Protein AF-A0A0C2WCS8-F1 (afdb_monomer)

Solvent-accessible surface area (backbone atoms only — not comparable to full-atom values): 10755 Å² total; per-residue (Å²): 138,84,90,88,88,79,90,81,82,88,84,89,82,89,80,90,85,83,88,79,85,81,78,88,73,86,83,74,97,75,76,96,68,77,77,82,75,81,84,76,75,81,77,78,74,77,83,80,81,76,76,79,64,38,68,24,76,60,76,44,91,52,102,72,55,47,48,50,68,60,64,92,46,66,55,88,73,45,45,63,58,90,88,59,90,60,57,51,70,35,50,40,29,43,65,65,35,55,56,48,78,48,80,47,97,88,47,99,60,68,48,76,34,52,36,81,48,90,90,44,74,32,22,20,40,44,29,52,45,40,45,52,26,50,53,51,51,49,54,54,52,52,58,55,59,57,61,68,65,73,81,73,82,77,81,92,71,87,133

pLDDT: mean 76.21, std 19.21, range [37.88, 96.75]

Secondary structure (DSSP, 8-state):
---------------------------------PPPPP--PPPPPPP------EEPTTTS--SS-SSB--TTS-GGG-B--TT-SSGGGSBSEES--S-EEE--TTSSS-EEE--SSTT-SS-BHHHHHHHHHHHHHHHHHHHHHHHTTGGG-------

Structure (mmCIF, N/CA/C/O backbone):
data_AF-A0A0C2WCS8-F1
#
_entry.id   AF-A0A0C2WCS8-F1
#
loop_
_atom_site.group_PDB
_atom_site.id
_atom_site.type_symbol
_atom_site.label_atom_id
_atom_site.label_alt_id
_atom_site.label_comp_id
_atom_site.label_asym_id
_atom_site.label_entity_id
_atom_site.label_seq_id
_atom_site.pdbx_PDB_ins_code
_atom_site.Cartn_x
_atom_site.Cartn_y
_atom_site.Cartn_z
_atom_site.occupancy
_atom_site.B_iso_or_equiv
_atom_site.auth_seq_id
_atom_site.auth_comp_id
_atom_site.auth_asym_id
_atom_site.auth_atom_id
_atom_site.pdbx_PDB_model_num
ATOM 1 N N . MET A 1 1 ? 1.022 19.485 71.474 1.00 37.88 1 MET A N 1
ATOM 2 C CA . MET A 1 1 ? -0.187 20.328 71.347 1.00 37.88 1 MET A CA 1
ATOM 3 C C . MET A 1 1 ? -1.140 19.651 70.367 1.00 37.88 1 MET A C 1
ATOM 5 O O . MET A 1 1 ? -0.644 18.993 69.460 1.00 37.88 1 MET A O 1
ATOM 9 N N . PRO A 1 2 ? -2.451 19.687 70.636 1.00 43.31 2 PRO A N 1
ATOM 10 C CA . PRO A 1 2 ? -3.398 18.614 70.342 1.00 43.31 2 PRO A CA 1
ATOM 11 C C . PRO A 1 2 ? -4.180 18.794 69.033 1.00 43.31 2 PRO A C 1
ATOM 13 O O . PRO A 1 2 ? -4.228 19.875 68.454 1.00 43.31 2 PRO A O 1
ATOM 16 N N . PHE A 1 3 ? -4.810 17.693 68.618 1.00 43.38 3 PHE A N 1
ATOM 17 C CA . PHE A 1 3 ? -5.816 17.580 67.563 1.00 43.38 3 PHE A CA 1
ATOM 18 C C . PHE A 1 3 ? -7.070 18.430 67.837 1.00 43.38 3 PHE A C 1
ATOM 20 O O . PHE A 1 3 ? -7.531 18.517 68.975 1.00 43.38 3 PHE A O 1
ATOM 27 N N . SER A 1 4 ? -7.695 18.942 66.773 1.00 51.41 4 SER A N 1
ATOM 28 C CA . SER A 1 4 ? -9.147 19.171 66.702 1.00 51.41 4 SER A CA 1
ATOM 29 C C . SER A 1 4 ? -9.631 19.171 65.243 1.00 51.41 4 SER A C 1
ATOM 31 O O . SER A 1 4 ? -9.249 20.056 64.479 1.00 51.41 4 SER A O 1
ATOM 33 N N . PRO A 1 5 ? -10.466 18.189 64.858 1.00 54.16 5 PRO A N 1
ATOM 34 C CA . PRO A 1 5 ? -11.294 18.189 63.656 1.00 54.16 5 PRO A CA 1
ATOM 35 C C . PRO A 1 5 ? -12.772 18.455 64.007 1.00 54.16 5 PRO A C 1
ATOM 37 O O . PRO A 1 5 ? -13.297 17.853 64.935 1.00 54.16 5 PRO A O 1
ATOM 40 N N . TYR A 1 6 ? -13.461 19.299 63.241 1.00 44.69 6 TYR A N 1
ATOM 41 C CA . TYR A 1 6 ? -14.932 19.425 63.194 1.00 44.69 6 TYR A CA 1
ATOM 42 C C . TYR A 1 6 ? -15.268 19.887 61.756 1.00 44.69 6 TYR A C 1
ATOM 44 O O . TYR A 1 6 ? -14.590 20.778 61.254 1.00 44.69 6 TYR A O 1
ATOM 52 N N . GLY A 1 7 ? -16.137 19.252 60.949 1.00 40.75 7 GLY A N 1
ATOM 53 C CA . GLY A 1 7 ? -17.543 18.883 61.207 1.00 40.75 7 GLY A CA 1
ATOM 54 C C . GLY A 1 7 ? -18.390 20.169 61.167 1.00 40.75 7 GLY A C 1
ATOM 55 O O . GLY A 1 7 ? -18.013 21.110 61.843 1.00 40.75 7 GLY A O 1
ATOM 56 N N . GLN A 1 8 ? -19.483 20.392 60.428 1.00 46.69 8 GLN A N 1
ATOM 57 C CA . GLN A 1 8 ? -20.609 19.605 59.896 1.00 46.69 8 GLN A CA 1
ATOM 58 C C . GLN A 1 8 ? -21.316 20.512 58.846 1.00 46.69 8 GLN A C 1
ATOM 60 O O . GLN A 1 8 ? -21.280 21.731 58.971 1.00 46.69 8 GLN A O 1
ATOM 65 N N . ALA A 1 9 ? -21.763 20.032 57.683 1.00 39.81 9 ALA A N 1
ATOM 66 C CA . ALA A 1 9 ? -23.056 19.391 57.391 1.00 39.81 9 ALA A CA 1
ATOM 67 C C . ALA A 1 9 ? -24.323 20.227 57.719 1.00 39.81 9 ALA A C 1
ATOM 69 O O . ALA A 1 9 ? -24.668 20.426 58.877 1.00 39.81 9 ALA A O 1
ATOM 70 N N . LEU A 1 10 ? -24.994 20.653 56.635 1.00 46.44 10 LEU A N 1
ATOM 71 C CA . LEU A 1 10 ? -26.438 20.860 56.404 1.00 46.44 10 LEU A CA 1
ATOM 72 C C . LEU A 1 10 ? -27.352 21.080 57.624 1.00 46.44 10 LEU A C 1
ATOM 74 O O . LEU A 1 10 ? -27.689 20.142 58.342 1.00 46.44 10 LEU A O 1
ATOM 78 N N . GLY A 1 11 ? -27.900 22.291 57.732 1.00 38.03 11 GLY A N 1
ATOM 79 C CA . GLY A 1 11 ? -29.128 22.555 58.481 1.00 38.03 11 GLY A CA 1
ATOM 80 C C . GLY A 1 11 ? -30.307 22.799 57.529 1.00 38.03 11 GLY A C 1
ATOM 81 O O . GLY A 1 11 ? -30.199 23.669 56.665 1.00 38.03 11 GLY A O 1
ATOM 82 N N . PRO A 1 12 ? -31.438 22.084 57.659 1.00 48.16 12 PRO A N 1
ATOM 83 C CA . PRO A 1 12 ? -32.708 22.487 57.078 1.00 48.16 12 PRO A CA 1
ATOM 84 C C . PRO A 1 12 ? -33.512 23.256 58.132 1.00 48.16 12 PRO A C 1
ATOM 86 O O . PRO A 1 12 ? -33.739 22.751 59.230 1.00 48.16 12 PRO A O 1
ATOM 89 N N . THR A 1 13 ? -33.995 24.461 57.831 1.00 40.09 13 THR A N 1
ATOM 90 C CA . THR A 1 13 ? -35.109 25.034 58.600 1.00 40.09 13 THR A CA 1
ATOM 91 C C . THR A 1 13 ? -36.005 25.886 57.710 1.00 40.09 13 THR A C 1
ATOM 93 O O . THR A 1 13 ? -35.634 26.919 57.162 1.00 40.09 13 THR A O 1
ATOM 96 N N . THR A 1 14 ? -37.208 25.351 57.578 1.00 43.06 14 THR A N 1
ATOM 97 C CA . THR A 1 14 ? -38.450 25.869 57.023 1.00 43.06 14 THR A CA 1
ATOM 98 C C . THR A 1 14 ? -38.927 27.147 57.706 1.00 43.06 14 THR A C 1
ATOM 100 O O . THR A 1 14 ? -39.159 27.104 58.908 1.00 43.06 14 THR A O 1
ATOM 103 N N . HIS A 1 15 ? -39.256 28.194 56.941 1.00 44.50 15 HIS A N 1
ATOM 104 C CA . HIS A 1 15 ? -40.271 29.178 57.342 1.00 44.50 15 HIS A CA 1
ATOM 105 C C . HIS A 1 15 ? -41.113 29.644 56.140 1.00 44.50 15 HIS A C 1
ATOM 107 O O . HIS A 1 15 ? -40.674 30.413 55.296 1.00 44.50 15 HIS A O 1
ATOM 113 N N . SER A 1 16 ? -42.327 29.090 56.094 1.00 44.81 16 SER A N 1
ATOM 114 C CA . SER A 1 16 ? -43.617 29.676 55.708 1.00 44.81 16 SER A CA 1
ATOM 115 C C . SER A 1 16 ? -43.624 30.984 54.896 1.00 44.81 16 SER A C 1
ATOM 117 O O . SER A 1 16 ? -43.400 32.064 55.437 1.00 44.81 16 SER A O 1
ATOM 119 N N . ALA A 1 17 ? -44.060 30.895 53.638 1.00 45.56 17 ALA A N 1
ATOM 120 C CA . ALA A 1 17 ? -44.772 31.979 52.970 1.00 45.56 17 ALA A CA 1
ATOM 121 C C . ALA A 1 17 ? -46.106 31.416 52.475 1.00 45.56 17 ALA A C 1
ATOM 123 O O . ALA A 1 17 ? -46.168 30.584 51.571 1.00 45.56 17 ALA A O 1
ATOM 124 N N . ASN A 1 18 ? -47.169 31.824 53.155 1.00 46.47 18 ASN A N 1
ATOM 125 C CA . ASN A 1 18 ? -48.539 31.481 52.833 1.00 46.47 18 ASN A CA 1
ATOM 126 C C . ASN A 1 18 ? -49.116 32.563 51.900 1.00 46.47 18 ASN A C 1
ATOM 128 O O . ASN A 1 18 ? -48.762 33.732 52.041 1.00 46.47 18 ASN A O 1
ATOM 132 N N . LEU A 1 19 ? -50.078 32.152 51.062 1.00 44.59 19 LEU A N 1
ATOM 133 C CA . LEU A 1 19 ? -51.025 32.952 50.258 1.00 44.59 19 LEU A CA 1
ATOM 134 C C . LEU A 1 19 ? -50.582 33.371 48.841 1.00 44.59 19 LEU A C 1
ATOM 136 O O . LEU A 1 19 ? -49.895 34.366 48.639 1.00 44.59 19 LEU A O 1
ATOM 140 N N . THR A 1 20 ? -51.170 32.754 47.811 1.00 41.38 20 THR A N 1
ATOM 141 C CA . THR A 1 20 ? -52.483 33.163 47.252 1.00 41.38 20 THR A CA 1
ATOM 142 C C . THR A 1 20 ? -52.770 32.311 46.009 1.00 41.38 20 THR A C 1
ATOM 144 O O . THR A 1 20 ? -52.009 32.328 45.046 1.00 41.38 20 THR A O 1
ATOM 147 N N . ALA A 1 21 ? -53.861 31.542 46.023 1.00 48.38 21 ALA A N 1
ATOM 148 C CA . ALA A 1 21 ? -54.270 30.715 44.889 1.00 48.38 21 ALA A CA 1
ATOM 149 C C . ALA A 1 21 ? -54.793 31.588 43.730 1.00 48.38 21 ALA A C 1
ATOM 151 O O . ALA A 1 21 ? -55.694 32.402 43.956 1.00 48.38 21 ALA A O 1
ATOM 152 N N . PRO A 1 22 ? -54.305 31.425 42.486 1.00 47.62 22 PRO A N 1
ATOM 153 C CA . PRO A 1 22 ? -54.922 32.078 41.348 1.00 47.62 22 PRO A CA 1
ATOM 154 C C . PRO A 1 22 ? -56.245 31.385 41.007 1.00 47.62 22 PRO A C 1
ATOM 156 O O . PRO A 1 22 ? -56.318 30.199 40.688 1.00 47.62 22 PRO A O 1
ATOM 159 N N . SER A 1 23 ? -57.295 32.192 41.131 1.00 45.91 23 SER A N 1
ATOM 160 C CA . SER A 1 23 ? -58.674 31.982 40.707 1.00 45.91 23 SER A CA 1
ATOM 161 C C . SER A 1 23 ? -58.807 31.138 39.433 1.00 45.91 23 SER A C 1
ATOM 163 O O . SER A 1 23 ? -58.301 31.488 38.366 1.00 45.91 23 SER A O 1
ATOM 165 N N . ARG A 1 24 ? -59.547 30.031 39.559 1.00 51.94 24 ARG A N 1
ATOM 166 C CA . ARG A 1 24 ? -59.982 29.153 38.471 1.00 51.94 24 ARG A CA 1
ATOM 167 C C . ARG A 1 24 ? -60.907 29.935 37.536 1.00 51.94 24 ARG A C 1
ATOM 169 O O . ARG A 1 24 ? -62.107 30.021 37.787 1.00 51.94 24 ARG A O 1
ATOM 176 N N . ARG A 1 25 ? -60.366 30.484 36.446 1.00 49.69 25 ARG A N 1
ATOM 177 C CA . ARG A 1 25 ? -61.180 30.907 35.301 1.00 49.69 25 ARG A CA 1
ATOM 178 C C . ARG A 1 25 ? -61.308 29.750 34.318 1.00 49.69 25 ARG A C 1
ATOM 180 O O . ARG A 1 25 ? -60.327 29.248 33.786 1.00 49.69 25 ARG A O 1
ATOM 187 N N . VAL A 1 26 ? -62.550 29.315 34.156 1.00 52.66 26 VAL A N 1
ATOM 188 C CA . VAL A 1 26 ? -63.031 28.461 33.071 1.00 52.66 26 VAL A CA 1
ATOM 189 C C . VAL A 1 26 ? -63.138 29.320 31.805 1.00 52.66 26 VAL A C 1
ATOM 191 O O . VAL A 1 26 ? -63.639 30.441 31.875 1.00 52.66 26 VAL A O 1
ATOM 194 N N . GLY A 1 27 ? -62.674 28.778 30.680 1.00 47.75 27 GLY A N 1
ATOM 195 C CA . GLY A 1 27 ? -62.651 29.377 29.338 1.00 47.75 27 GLY A CA 1
ATOM 196 C C . GLY A 1 27 ? -61.256 29.150 28.753 1.00 47.75 27 GLY A C 1
ATOM 197 O O . GLY A 1 27 ? -60.288 29.618 29.329 1.00 47.75 27 GLY A O 1
ATOM 198 N N . ASP A 1 28 ? -61.014 28.368 27.709 1.00 55.72 28 ASP A N 1
ATOM 199 C CA . ASP A 1 28 ? -61.812 27.992 26.542 1.00 55.72 28 ASP A CA 1
ATOM 200 C C . ASP A 1 28 ? -61.166 26.700 25.974 1.00 55.72 28 ASP A C 1
ATOM 202 O O . ASP A 1 28 ? -59.936 26.647 25.904 1.00 55.72 28 ASP A O 1
ATOM 206 N N . PRO A 1 29 ? -61.893 25.637 25.578 1.00 50.88 29 PRO A N 1
ATOM 207 C CA . PRO A 1 29 ? -61.291 24.420 25.015 1.00 50.88 29 PRO A CA 1
ATOM 208 C C . PRO A 1 29 ? -60.917 24.555 23.523 1.00 50.88 29 PRO A C 1
ATOM 210 O O . PRO A 1 29 ? -60.903 23.562 22.797 1.00 50.88 29 PRO A O 1
ATOM 213 N N . SER A 1 30 ? -60.613 25.765 23.044 1.00 54.38 30 SER A N 1
ATOM 214 C CA . SER A 1 30 ? -60.224 26.000 21.651 1.00 54.38 30 SER A CA 1
ATOM 215 C C . SER A 1 30 ? -58.710 26.110 21.489 1.00 54.38 30 SER A C 1
ATOM 217 O O . SER A 1 30 ? -58.095 27.123 21.802 1.00 54.38 30 SER A O 1
ATOM 219 N N . ALA A 1 31 ? -58.166 25.049 20.892 1.00 58.94 31 ALA A N 1
ATOM 220 C CA . ALA A 1 31 ? -56.979 25.053 20.044 1.00 58.94 31 ALA A CA 1
ATOM 221 C C . ALA A 1 31 ? -55.624 25.283 20.742 1.00 58.94 31 ALA A C 1
ATOM 223 O O . ALA A 1 31 ? -54.977 26.320 20.619 1.00 58.94 31 ALA A O 1
ATOM 224 N N . LEU A 1 32 ? -55.149 24.200 21.364 1.00 62.09 32 LEU A N 1
ATOM 225 C CA . LEU A 1 32 ? -53.743 23.843 21.589 1.00 62.09 32 LEU A CA 1
ATOM 226 C C . LEU A 1 32 ? -52.935 23.811 20.269 1.00 62.09 32 LEU A C 1
ATOM 228 O O . LEU A 1 32 ? -52.484 22.750 19.842 1.00 62.09 32 LEU A O 1
ATOM 232 N N . ILE A 1 33 ? -52.766 24.942 19.586 1.00 63.97 33 ILE A N 1
ATOM 233 C CA . ILE A 1 33 ? -51.872 25.018 18.425 1.00 63.97 33 ILE A CA 1
ATOM 234 C C . ILE A 1 33 ? -50.545 25.600 18.919 1.00 63.97 33 ILE A C 1
ATOM 236 O O . ILE A 1 33 ? -50.491 26.793 19.228 1.00 63.97 33 ILE A O 1
ATOM 240 N N . PRO A 1 34 ? -49.477 24.789 19.043 1.00 68.88 34 PRO A N 1
ATOM 241 C CA . PRO A 1 34 ? -48.162 25.333 19.342 1.00 68.88 34 PRO A CA 1
ATOM 242 C C . PRO A 1 34 ? -47.753 26.312 18.228 1.00 68.88 34 PRO A C 1
ATOM 244 O O . PRO A 1 34 ? -48.063 26.064 17.057 1.00 68.88 34 PRO A O 1
ATOM 247 N N . PRO A 1 35 ? -47.081 27.429 18.562 1.00 73.25 35 PRO A N 1
ATOM 248 C CA . PRO A 1 35 ? -46.632 28.391 17.564 1.00 73.25 35 PRO A CA 1
ATOM 249 C C . PRO A 1 35 ? -45.759 27.687 16.521 1.00 73.25 35 PRO A C 1
ATOM 251 O O . PRO A 1 35 ? -44.931 26.841 16.863 1.00 73.25 35 PRO A O 1
ATOM 254 N N . ALA A 1 36 ? -45.962 28.026 15.246 1.00 71.25 36 ALA A N 1
ATOM 255 C CA . ALA A 1 36 ? -45.183 27.459 14.155 1.00 71.25 36 ALA A CA 1
ATOM 256 C C . ALA A 1 36 ? -43.689 27.705 14.413 1.00 71.25 36 ALA A C 1
ATOM 258 O O . ALA A 1 36 ? -43.260 28.850 14.565 1.00 71.25 36 ALA A O 1
ATOM 259 N N . ALA A 1 37 ? -42.911 26.623 14.495 1.00 69.75 37 ALA A N 1
ATOM 260 C CA . ALA A 1 37 ? -41.472 26.716 14.679 1.00 69.75 37 ALA A CA 1
ATOM 261 C C . ALA A 1 37 ? -40.853 27.535 13.526 1.00 69.75 37 ALA A C 1
ATOM 263 O O . ALA A 1 37 ? -41.263 27.353 12.372 1.00 69.75 37 ALA A O 1
ATOM 264 N N . PRO A 1 38 ? -39.878 28.422 13.803 1.00 73.88 38 PRO A N 1
ATOM 265 C CA . PRO A 1 38 ? -39.151 29.128 12.757 1.00 73.88 38 PRO A CA 1
ATOM 266 C C . PRO A 1 38 ? -38.580 28.114 11.766 1.00 73.88 38 PRO A C 1
ATOM 268 O O . PRO A 1 38 ? -37.954 27.133 12.174 1.00 73.88 38 PRO A O 1
ATOM 271 N N . ARG A 1 39 ? -38.801 28.331 10.467 1.00 70.69 39 ARG A N 1
ATOM 272 C CA . ARG A 1 39 ? -38.157 27.527 9.426 1.00 70.69 39 ARG A CA 1
ATOM 273 C C . ARG A 1 39 ? -36.664 27.838 9.465 1.00 70.69 39 ARG A C 1
ATOM 275 O O . ARG A 1 39 ? -36.242 28.895 9.010 1.00 70.69 39 ARG A O 1
ATOM 282 N N . LEU A 1 40 ? -35.893 26.956 10.092 1.00 75.25 40 LEU A N 1
ATOM 283 C CA . LEU A 1 40 ? -34.440 27.020 10.060 1.00 75.25 40 LEU A CA 1
ATOM 284 C C . LEU A 1 40 ? -34.001 26.645 8.645 1.00 75.25 40 LEU A C 1
ATOM 286 O O . LEU A 1 40 ? -34.236 25.519 8.203 1.00 75.25 40 LEU A O 1
ATOM 290 N N . GLU A 1 41 ? -33.406 27.599 7.933 1.00 79.94 41 GLU A N 1
ATOM 291 C CA . GLU A 1 41 ? -32.749 27.321 6.659 1.00 79.94 41 GLU A CA 1
ATOM 292 C C . GLU A 1 41 ? -31.592 26.334 6.902 1.00 79.94 41 GLU A C 1
ATOM 294 O O . GLU A 1 41 ? -30.826 26.520 7.857 1.00 79.94 41 GLU A O 1
ATOM 299 N N . PRO A 1 42 ? -31.458 25.268 6.092 1.00 79.88 42 PRO A N 1
ATOM 300 C CA . PRO A 1 42 ? -30.377 24.305 6.244 1.00 79.88 42 PRO A CA 1
ATOM 301 C C . PRO A 1 42 ? -29.020 25.002 6.125 1.00 79.88 42 PRO A C 1
ATOM 303 O O . PRO A 1 42 ? -28.721 25.635 5.113 1.00 79.88 42 PRO A O 1
ATOM 306 N N . ILE A 1 43 ? -28.178 24.868 7.150 1.00 83.44 43 ILE A N 1
ATOM 307 C CA . ILE A 1 43 ? -26.795 25.342 7.077 1.00 83.44 43 ILE A CA 1
ATOM 308 C C . ILE A 1 43 ? -26.067 24.446 6.064 1.00 83.44 43 ILE A C 1
ATOM 310 O O . ILE A 1 43 ? -26.076 23.222 6.239 1.00 83.44 43 ILE A O 1
ATOM 314 N N . PRO A 1 44 ? -25.456 25.010 5.005 1.00 80.69 44 PRO A N 1
ATOM 315 C CA . PRO A 1 44 ? -24.751 24.209 4.021 1.00 80.69 44 PRO A CA 1
ATOM 316 C C . PRO A 1 44 ? -23.584 23.492 4.694 1.00 80.69 44 PRO A C 1
ATOM 318 O O . PRO A 1 44 ? -22.818 24.087 5.456 1.00 80.69 44 PRO A O 1
ATOM 321 N N . LEU A 1 45 ? -23.459 22.198 4.406 1.00 80.50 45 LEU A N 1
ATOM 322 C CA . LEU A 1 45 ? -22.304 21.430 4.842 1.00 80.50 45 LEU A CA 1
ATOM 323 C C . LEU A 1 45 ? -21.033 22.034 4.226 1.00 80.50 45 LEU A C 1
ATOM 325 O O . LEU A 1 45 ? -21.080 22.535 3.096 1.00 80.50 45 LEU A O 1
ATOM 329 N N . PRO A 1 46 ? -19.898 21.995 4.945 1.00 81.25 46 PRO A N 1
ATOM 330 C CA . PRO A 1 46 ? -18.630 22.414 4.373 1.00 81.25 46 PRO A CA 1
ATOM 331 C C . PRO A 1 46 ? -18.350 21.619 3.086 1.00 81.25 46 PRO A C 1
ATOM 333 O O . PRO A 1 46 ? -18.705 20.436 3.013 1.00 81.25 46 PRO A O 1
ATOM 336 N N . PRO A 1 47 ? -17.725 22.240 2.069 1.00 77.12 47 PRO A N 1
ATOM 337 C CA . PRO A 1 47 ? -17.379 21.545 0.839 1.00 77.12 47 PRO A CA 1
ATOM 338 C C . PRO A 1 47 ? -16.507 20.334 1.169 1.00 77.12 47 PRO A C 1
ATOM 340 O O . PRO A 1 47 ? -15.478 20.475 1.831 1.00 77.12 47 PRO A O 1
ATOM 343 N N . MET A 1 48 ? -16.902 19.147 0.709 1.00 71.56 48 MET A N 1
ATOM 344 C CA . MET A 1 48 ? -16.023 17.986 0.774 1.00 71.56 48 MET A CA 1
ATOM 345 C C . MET A 1 48 ? -14.891 18.198 -0.233 1.00 71.56 48 MET A C 1
ATOM 347 O O . MET A 1 48 ? -15.129 18.196 -1.440 1.00 71.56 48 MET A O 1
ATOM 351 N N . SER A 1 49 ? -13.666 18.400 0.252 1.00 65.50 49 SER A N 1
ATOM 352 C CA . SER A 1 49 ? -12.476 18.245 -0.580 1.00 65.50 49 SER A CA 1
ATOM 353 C C . SER A 1 49 ? -12.389 16.772 -0.963 1.00 65.50 49 SER A C 1
ATOM 355 O O . SER A 1 49 ? -12.097 15.924 -0.119 1.00 65.50 49 SER A O 1
ATOM 357 N N . VAL A 1 50 ? -12.707 16.454 -2.214 1.00 64.06 50 VAL A N 1
ATOM 358 C CA . VAL A 1 50 ? -12.406 15.135 -2.759 1.00 64.06 50 VAL A CA 1
ATOM 359 C C . VAL A 1 50 ? -10.893 15.105 -2.932 1.00 64.06 50 VAL A C 1
ATOM 361 O O . VAL A 1 50 ? -10.354 15.801 -3.789 1.00 64.06 50 VAL A O 1
ATOM 364 N N . ASP A 1 51 ? -10.196 14.381 -2.059 1.00 69.12 51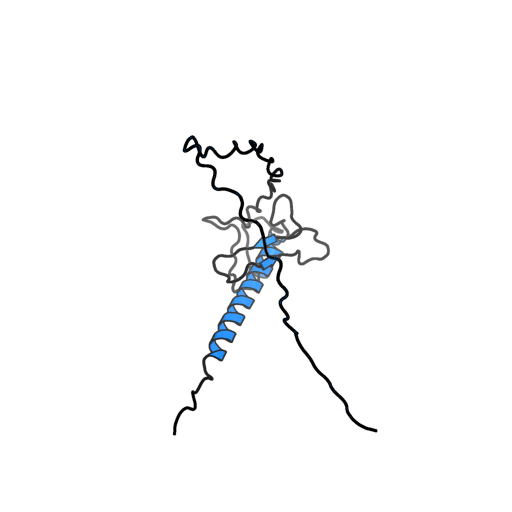 ASP A N 1
ATOM 365 C CA . ASP A 1 51 ? -8.794 14.055 -2.299 1.00 69.12 51 ASP A CA 1
ATOM 366 C C . ASP A 1 51 ? -8.761 13.152 -3.538 1.00 69.12 51 ASP A C 1
ATOM 368 O O . ASP A 1 51 ? -9.051 11.958 -3.451 1.00 69.12 51 ASP A O 1
ATOM 372 N N . ASP A 1 52 ? -8.408 13.715 -4.696 1.00 76.44 52 ASP A N 1
ATOM 373 C CA . ASP A 1 52 ? -8.185 12.991 -5.960 1.00 76.44 52 ASP A CA 1
ATOM 374 C C . ASP A 1 52 ? -6.880 12.167 -5.906 1.00 76.44 52 ASP A C 1
ATOM 376 O O . ASP A 1 52 ? -6.066 12.144 -6.831 1.00 76.44 52 ASP A O 1
ATOM 380 N N . THR A 1 53 ? -6.641 11.489 -4.783 1.00 87.19 53 THR A N 1
ATOM 381 C CA . THR A 1 53 ? -5.487 10.617 -4.594 1.00 87.19 53 THR A CA 1
ATOM 382 C C . THR A 1 53 ? -5.821 9.229 -5.113 1.00 87.19 53 THR A C 1
ATOM 384 O O . THR A 1 53 ? -6.584 8.475 -4.513 1.00 87.19 53 THR A O 1
ATOM 387 N N . SER A 1 54 ? -5.215 8.871 -6.240 1.00 91.19 54 SER A N 1
ATOM 388 C CA . SER A 1 54 ? -5.288 7.530 -6.819 1.00 91.19 54 SER A CA 1
ATOM 389 C C . SER A 1 54 ? -4.119 6.662 -6.348 1.00 91.19 54 SER A C 1
ATOM 391 O O . SER A 1 54 ? -3.034 7.162 -6.066 1.00 91.19 54 SER A O 1
ATOM 393 N N . LEU A 1 55 ? -4.313 5.346 -6.254 1.00 91.94 55 LEU A N 1
ATOM 394 C CA . LEU A 1 55 ? -3.225 4.410 -5.950 1.00 91.94 55 LEU A CA 1
ATOM 395 C C . LEU A 1 55 ? -2.374 4.137 -7.198 1.00 91.94 55 LEU A C 1
ATOM 397 O O . LEU A 1 55 ? -2.884 4.099 -8.319 1.00 91.94 55 LEU A O 1
ATOM 401 N N . ASN A 1 56 ? -1.078 3.880 -7.014 1.00 91.81 56 ASN A N 1
ATOM 402 C CA . ASN A 1 56 ? -0.218 3.416 -8.100 1.00 91.81 56 ASN A CA 1
ATOM 403 C C . ASN A 1 56 ? -0.703 2.043 -8.591 1.00 91.81 56 ASN A C 1
ATOM 405 O O . ASN A 1 56 ? -0.934 1.130 -7.802 1.00 91.81 56 ASN A O 1
ATOM 409 N N . ALA A 1 57 ? -0.796 1.866 -9.910 1.00 89.25 57 ALA A N 1
ATOM 410 C CA . ALA A 1 57 ? -1.228 0.618 -10.537 1.00 89.25 57 ALA A CA 1
ATOM 411 C C . ALA A 1 57 ? -0.434 -0.631 -10.108 1.00 89.25 57 ALA A C 1
ATOM 413 O O . ALA A 1 57 ? -0.924 -1.744 -10.278 1.00 89.25 57 ALA A O 1
ATOM 414 N N . LEU A 1 58 ? 0.784 -0.470 -9.584 1.00 90.19 58 LEU A N 1
ATOM 415 C CA . LEU A 1 58 ? 1.573 -1.557 -9.006 1.00 90.19 58 LEU A CA 1
ATOM 416 C C . LEU A 1 58 ? 0.982 -2.110 -7.701 1.00 90.19 58 LEU A C 1
ATOM 418 O O . LEU A 1 58 ? 1.115 -3.306 -7.453 1.00 90.19 58 LEU A O 1
ATOM 422 N N . VAL A 1 59 ? 0.336 -1.261 -6.897 1.00 88.25 59 VAL A N 1
ATOM 423 C CA . VAL A 1 59 ? -0.199 -1.595 -5.563 1.00 88.25 59 VAL A CA 1
ATOM 424 C C . VAL A 1 59 ? -1.724 -1.715 -5.541 1.00 88.25 59 VAL A C 1
ATOM 426 O O . VAL A 1 59 ? -2.301 -2.078 -4.520 1.00 88.25 59 VAL A O 1
ATOM 429 N N . ILE A 1 60 ? -2.388 -1.436 -6.666 1.00 87.50 60 ILE A N 1
ATOM 430 C CA . ILE A 1 60 ? -3.824 -1.673 -6.822 1.00 87.50 60 ILE A CA 1
ATOM 431 C C . ILE A 1 60 ? -4.105 -3.175 -6.752 1.00 87.50 60 ILE A C 1
ATOM 433 O O . ILE A 1 60 ? -3.478 -3.981 -7.444 1.00 87.50 60 ILE A O 1
ATOM 437 N N . TYR A 1 61 ? -5.112 -3.534 -5.956 1.00 79.12 61 TYR A N 1
ATOM 438 C CA . TYR A 1 61 ? -5.655 -4.883 -5.952 1.00 79.12 61 TYR A CA 1
ATOM 439 C C . TYR A 1 61 ? -6.251 -5.216 -7.326 1.00 79.12 61 TYR A C 1
ATOM 441 O O . TYR A 1 61 ? -7.159 -4.540 -7.810 1.00 79.12 61 TYR A O 1
ATOM 449 N N . ALA A 1 62 ? -5.741 -6.269 -7.955 1.00 78.19 62 ALA A N 1
ATOM 450 C CA . ALA A 1 62 ? -6.201 -6.751 -9.248 1.00 78.19 62 ALA A CA 1
ATOM 451 C C . ALA A 1 62 ? -6.224 -8.280 -9.250 1.00 78.19 62 ALA A C 1
ATOM 453 O O . ALA A 1 62 ? -5.479 -8.916 -8.507 1.00 78.19 62 ALA A O 1
ATOM 454 N N . SER A 1 63 ? -7.028 -8.871 -10.140 1.00 80.62 63 SER A N 1
ATOM 455 C CA . SER A 1 63 ? -7.054 -10.328 -10.349 1.00 80.62 63 SER A CA 1
ATOM 456 C C . SER A 1 63 ? -5.676 -10.897 -10.702 1.00 80.62 63 SER A C 1
ATOM 458 O O . SER A 1 63 ? -5.371 -12.037 -10.371 1.00 80.62 63 SER A O 1
ATOM 460 N N . HIS A 1 64 ? -4.840 -10.079 -11.341 1.00 79.94 64 HIS A N 1
ATOM 461 C CA . HIS A 1 64 ? -3.446 -10.371 -11.639 1.00 79.94 64 HIS A CA 1
ATOM 462 C C . HIS A 1 64 ? -2.585 -9.266 -11.013 1.00 79.94 64 HIS A C 1
ATOM 464 O O . HIS A 1 64 ? -2.362 -8.232 -11.656 1.00 79.94 64 HIS A O 1
ATOM 470 N N . PRO A 1 65 ? -2.157 -9.422 -9.746 1.00 82.88 65 PRO A N 1
ATOM 471 C CA . PRO A 1 65 ? -1.350 -8.414 -9.077 1.00 82.88 65 PRO A CA 1
ATOM 472 C C . PRO A 1 65 ? -0.026 -8.237 -9.819 1.00 82.88 65 PRO A C 1
ATOM 474 O O . PRO A 1 65 ? 0.614 -9.203 -10.237 1.00 82.88 65 PRO A O 1
ATOM 477 N N . ARG A 1 66 ? 0.381 -6.978 -10.007 1.00 88.38 66 ARG A N 1
ATOM 478 C CA . ARG A 1 66 ? 1.625 -6.660 -10.721 1.00 88.38 66 ARG A CA 1
ATOM 479 C C . ARG A 1 66 ? 2.850 -7.003 -9.883 1.00 88.38 66 ARG A C 1
ATOM 481 O O . ARG A 1 66 ? 3.865 -7.408 -10.437 1.00 88.38 66 ARG A O 1
ATOM 488 N N . ILE A 1 67 ? 2.745 -6.849 -8.568 1.00 90.06 67 ILE A N 1
ATOM 489 C CA . ILE A 1 67 ? 3.789 -7.223 -7.620 1.00 90.06 67 ILE A CA 1
ATOM 490 C C . ILE A 1 67 ? 3.472 -8.607 -7.060 1.00 90.06 67 ILE A C 1
ATOM 492 O O . ILE A 1 67 ? 2.382 -8.839 -6.539 1.00 90.06 67 ILE A O 1
ATOM 496 N N . GLN A 1 68 ? 4.448 -9.507 -7.118 1.00 89.62 68 GLN A N 1
ATOM 497 C CA . GLN A 1 68 ? 4.422 -10.759 -6.373 1.00 89.62 68 GLN A CA 1
ATOM 498 C C . GLN A 1 68 ? 5.194 -10.564 -5.071 1.00 89.62 68 GLN A C 1
ATOM 500 O O . GLN A 1 68 ? 6.405 -10.329 -5.083 1.00 89.62 68 GLN A O 1
ATOM 505 N N . HIS A 1 69 ? 4.489 -10.658 -3.949 1.00 89.56 69 HIS A N 1
ATOM 506 C CA . HIS A 1 69 ? 5.064 -10.514 -2.619 1.00 89.56 69 HIS A CA 1
ATOM 507 C C . HIS A 1 69 ? 4.388 -11.490 -1.647 1.00 89.56 69 HIS A C 1
ATOM 509 O O . HIS A 1 69 ? 3.165 -11.511 -1.535 1.00 89.56 69 HIS A O 1
ATOM 515 N N . ASP A 1 70 ? 5.191 -12.303 -0.957 1.00 90.00 70 ASP A N 1
ATOM 516 C CA . ASP A 1 70 ? 4.746 -13.107 0.187 1.00 90.00 70 ASP A CA 1
ATOM 517 C C . ASP A 1 70 ? 4.943 -12.264 1.448 1.00 90.00 70 ASP A C 1
ATOM 519 O O . ASP A 1 70 ? 6.084 -11.991 1.816 1.00 90.00 70 ASP A O 1
ATOM 523 N N . VAL A 1 71 ? 3.845 -11.883 2.110 1.00 88.62 71 VAL A N 1
ATOM 524 C CA . VAL A 1 71 ? 3.860 -11.033 3.317 1.00 88.62 71 VAL A CA 1
ATOM 525 C C . VAL A 1 71 ? 4.661 -11.642 4.468 1.00 88.62 71 VAL A C 1
ATOM 527 O O . VAL A 1 71 ? 5.120 -10.931 5.355 1.00 88.62 71 VAL A O 1
ATOM 530 N N . ARG A 1 72 ? 4.889 -12.959 4.463 1.00 89.62 72 ARG A N 1
ATOM 531 C CA . ARG A 1 72 ? 5.707 -13.638 5.480 1.00 89.62 72 ARG A CA 1
ATOM 532 C C . ARG A 1 72 ? 7.201 -13.466 5.229 1.00 89.62 72 ARG A C 1
ATOM 534 O O . ARG A 1 72 ? 8.013 -13.752 6.106 1.00 89.62 72 ARG A O 1
ATOM 541 N N . ARG A 1 73 ? 7.585 -13.050 4.022 1.00 92.00 73 ARG A N 1
ATOM 542 C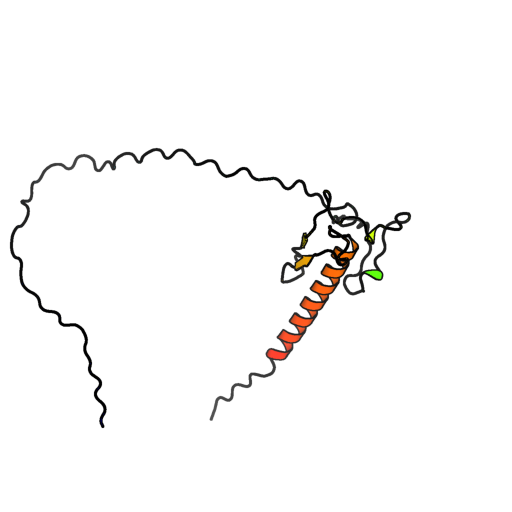 CA . ARG A 1 73 ? 8.975 -12.843 3.619 1.00 92.00 73 ARG A CA 1
ATOM 543 C C . ARG A 1 73 ? 9.305 -11.361 3.631 1.00 92.00 73 ARG A C 1
ATOM 545 O O . ARG A 1 73 ? 8.462 -10.510 3.381 1.00 92.00 73 ARG A O 1
ATOM 552 N N . HIS A 1 74 ? 10.580 -11.073 3.865 1.00 91.38 74 HIS A N 1
ATOM 553 C CA . HIS A 1 74 ? 11.091 -9.709 3.838 1.00 91.38 74 HIS A CA 1
ATOM 554 C C . HIS A 1 74 ? 10.741 -9.012 2.497 1.00 91.38 74 HIS A C 1
ATOM 556 O O . HIS A 1 74 ? 10.884 -9.638 1.439 1.00 91.38 74 HIS A O 1
ATOM 562 N N . PRO A 1 75 ? 10.344 -7.722 2.493 1.00 90.31 75 PRO A N 1
ATOM 563 C CA . PRO A 1 75 ? 9.917 -6.983 1.292 1.00 90.31 75 PRO A CA 1
ATOM 564 C C . PRO A 1 75 ? 10.950 -6.966 0.159 1.00 90.31 75 PRO A C 1
ATOM 566 O O . PRO A 1 75 ? 10.584 -6.866 -1.006 1.00 90.31 75 PRO A O 1
ATOM 56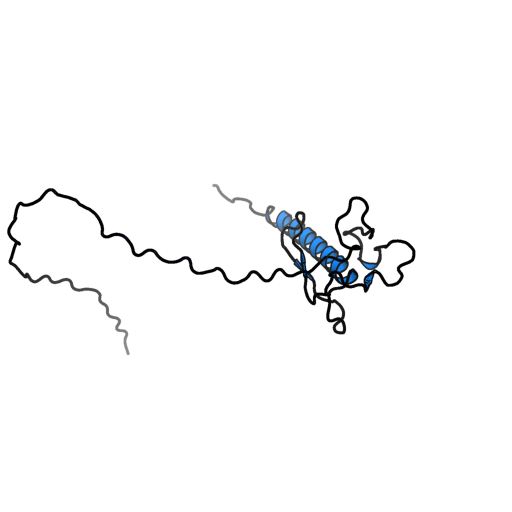9 N N . GLY A 1 76 ? 12.237 -7.144 0.470 1.00 89.06 76 GLY A N 1
ATOM 570 C CA . GLY A 1 76 ? 13.305 -7.2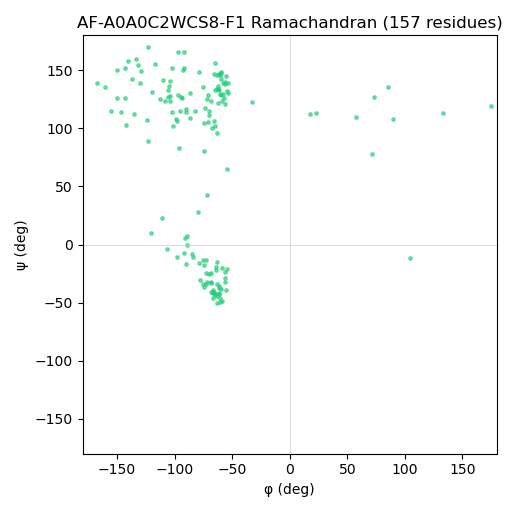82 -0.531 1.00 89.06 76 GLY A CA 1
ATOM 571 C C . GLY A 1 76 ? 13.195 -8.511 -1.449 1.00 89.06 76 GLY A C 1
ATOM 572 O O . GLY A 1 76 ? 13.855 -8.541 -2.480 1.00 89.06 76 GLY A O 1
ATOM 573 N N . TYR A 1 77 ? 12.367 -9.505 -1.106 1.00 91.06 77 TYR A N 1
ATOM 574 C CA . TYR A 1 77 ? 12.070 -10.657 -1.971 1.00 91.06 77 TYR A CA 1
ATOM 575 C C . TYR A 1 77 ? 10.875 -10.422 -2.903 1.00 91.06 77 TYR A C 1
ATOM 577 O O . TYR A 1 77 ? 10.507 -11.318 -3.663 1.00 91.06 77 TYR A O 1
ATOM 585 N N . ALA A 1 78 ? 10.239 -9.250 -2.833 1.00 91.69 78 ALA A N 1
ATOM 586 C CA . ALA A 1 78 ? 9.173 -8.899 -3.752 1.00 91.69 78 ALA A CA 1
ATOM 587 C C . ALA A 1 78 ? 9.713 -8.752 -5.180 1.00 91.69 78 ALA A C 1
ATOM 589 O O . ALA A 1 78 ? 10.835 -8.293 -5.403 1.00 91.69 78 ALA A O 1
ATOM 590 N N . SER A 1 79 ? 8.891 -9.116 -6.157 1.00 90.44 79 SER A N 1
ATOM 591 C CA . SER A 1 79 ? 9.218 -8.972 -7.574 1.00 90.44 79 SER A CA 1
ATOM 592 C C . SER A 1 79 ? 8.096 -8.262 -8.321 1.00 90.44 79 SER A C 1
ATOM 594 O O . SER A 1 79 ? 6.927 -8.354 -7.950 1.00 90.44 79 SER A O 1
ATOM 596 N N . ALA A 1 80 ? 8.466 -7.533 -9.369 1.00 87.44 80 ALA A N 1
ATOM 597 C CA . ALA A 1 80 ? 7.562 -6.762 -10.215 1.00 87.44 80 ALA A CA 1
ATOM 598 C C . ALA A 1 80 ? 7.688 -7.202 -11.682 1.00 87.44 80 ALA A C 1
ATOM 600 O O . ALA A 1 80 ? 8.613 -7.952 -12.018 1.00 87.44 80 ALA A O 1
ATOM 601 N N . PRO A 1 81 ? 6.791 -6.744 -12.577 1.00 80.88 81 PRO A N 1
ATOM 602 C CA . PRO A 1 81 ? 6.798 -7.164 -13.969 1.00 80.88 81 PRO A CA 1
ATOM 603 C C . PRO A 1 81 ? 8.108 -6.774 -14.658 1.00 80.88 81 PRO A C 1
ATOM 605 O O . PRO A 1 81 ? 8.712 -5.735 -14.368 1.00 80.88 81 PRO A O 1
ATOM 608 N N . THR A 1 82 ? 8.541 -7.613 -15.595 1.00 74.38 82 THR A N 1
ATOM 609 C CA . THR A 1 82 ? 9.813 -7.467 -16.306 1.00 74.38 82 THR A CA 1
ATOM 610 C C . THR A 1 82 ? 9.919 -6.085 -16.962 1.00 74.38 82 THR A C 1
ATOM 612 O O . THR A 1 82 ? 8.993 -5.633 -17.630 1.00 74.38 82 THR A O 1
ATOM 615 N N . GLY A 1 83 ? 11.054 -5.404 -16.779 1.00 75.81 83 GLY A N 1
ATOM 616 C CA . GLY A 1 83 ? 11.345 -4.120 -17.435 1.00 75.81 83 GLY A CA 1
ATOM 617 C C . GLY A 1 83 ? 11.230 -2.872 -16.554 1.00 75.81 83 GLY A C 1
ATOM 618 O O . GLY A 1 83 ? 11.740 -1.826 -16.947 1.00 75.81 83 GLY A O 1
ATOM 619 N N . ARG A 1 84 ? 10.667 -2.958 -15.341 1.00 82.75 84 ARG A N 1
ATOM 620 C CA . ARG A 1 84 ? 10.706 -1.848 -14.370 1.00 82.75 84 ARG A CA 1
ATOM 621 C C . ARG A 1 84 ? 11.777 -2.091 -13.312 1.00 82.75 84 ARG A C 1
ATOM 623 O O . ARG A 1 84 ? 11.568 -2.874 -12.399 1.00 82.75 84 ARG A O 1
ATOM 630 N N . ARG A 1 85 ? 12.935 -1.431 -13.430 1.00 81.12 85 ARG A N 1
ATOM 631 C CA . ARG A 1 85 ? 14.072 -1.620 -12.501 1.00 81.12 85 ARG A CA 1
ATOM 632 C C . ARG A 1 85 ? 13.913 -0.895 -11.160 1.00 81.12 85 ARG A C 1
ATOM 634 O O . ARG A 1 85 ? 14.384 -1.408 -10.157 1.00 81.12 85 ARG A O 1
ATOM 641 N N . HIS A 1 86 ? 13.209 0.236 -11.142 1.00 89.25 86 HIS A N 1
ATOM 642 C CA . HIS A 1 86 ? 13.046 1.105 -9.964 1.00 89.25 86 HIS A CA 1
ATOM 643 C C . HIS A 1 86 ? 11.618 1.089 -9.405 1.00 89.25 86 HIS A C 1
ATOM 645 O O . HIS A 1 86 ? 11.188 2.018 -8.733 1.00 89.25 86 HIS A O 1
ATOM 651 N N . TRP A 1 87 ? 10.863 0.027 -9.694 1.00 92.44 87 TRP A N 1
ATOM 652 C CA . TRP A 1 87 ? 9.448 -0.090 -9.335 1.00 92.44 87 TRP A CA 1
ATOM 653 C C . TRP A 1 87 ? 9.188 0.085 -7.832 1.00 92.44 87 TRP A C 1
ATOM 655 O O . TRP A 1 87 ? 8.144 0.591 -7.438 1.00 92.44 87 TRP A O 1
ATOM 665 N N . SER A 1 88 ? 10.139 -0.333 -6.993 1.00 93.19 88 SER A N 1
ATOM 666 C CA . SER A 1 88 ? 10.029 -0.269 -5.538 1.00 93.19 88 SER A CA 1
ATOM 667 C C . SER A 1 88 ? 10.156 1.158 -5.000 1.00 93.19 88 SER A C 1
ATOM 669 O O . SER A 1 88 ? 9.664 1.441 -3.915 1.00 93.19 88 SER A O 1
ATOM 671 N N . GLU A 1 89 ? 10.816 2.045 -5.745 1.00 93.38 89 GLU A N 1
ATOM 672 C CA . GLU A 1 89 ? 11.018 3.459 -5.399 1.00 93.38 89 GLU A CA 1
ATOM 673 C C . GLU A 1 89 ? 9.904 4.348 -5.973 1.00 93.38 89 GLU A C 1
ATOM 675 O O . GLU A 1 89 ? 9.835 5.533 -5.659 1.00 93.38 89 GLU A O 1
ATOM 680 N N . GLU A 1 90 ? 9.010 3.791 -6.800 1.00 93.62 90 GLU A N 1
ATOM 681 C CA . GLU A 1 90 ? 7.869 4.536 -7.324 1.00 93.62 90 GLU A CA 1
ATOM 682 C C . GLU A 1 90 ? 6.933 4.979 -6.180 1.00 93.62 90 GLU A C 1
ATOM 684 O O . GLU A 1 90 ? 6.747 4.233 -5.211 1.00 93.62 90 GLU A O 1
ATOM 689 N N . PRO A 1 91 ? 6.290 6.157 -6.292 1.00 95.19 91 PRO A N 1
ATOM 690 C CA . PRO A 1 91 ? 5.252 6.578 -5.359 1.00 95.19 91 PRO A CA 1
ATOM 691 C C . PRO A 1 91 ? 4.121 5.552 -5.272 1.00 95.19 91 PRO A C 1
ATOM 693 O O . PRO A 1 91 ? 3.681 5.020 -6.293 1.00 95.19 91 PRO A O 1
ATOM 696 N N . ALA A 1 92 ? 3.612 5.302 -4.067 1.00 94.88 92 ALA A N 1
ATOM 697 C CA . ALA A 1 92 ? 2.468 4.415 -3.850 1.00 94.88 92 ALA A CA 1
ATOM 698 C C . ALA A 1 92 ? 1.127 5.050 -4.271 1.00 94.88 92 ALA A C 1
ATOM 700 O O . ALA A 1 92 ? 0.146 4.340 -4.493 1.00 94.88 92 ALA A O 1
ATOM 701 N N . THR A 1 93 ? 1.094 6.374 -4.422 1.00 94.69 93 THR A N 1
ATOM 702 C CA . THR A 1 93 ? -0.079 7.187 -4.766 1.00 94.69 93 THR A CA 1
ATOM 703 C C . THR A 1 93 ? 0.241 8.198 -5.866 1.00 94.69 93 THR A C 1
ATOM 705 O O . THR A 1 93 ? 1.399 8.533 -6.118 1.00 94.69 93 THR A O 1
ATOM 708 N N . ASN A 1 94 ? -0.801 8.684 -6.532 1.00 92.56 94 ASN A N 1
ATOM 709 C CA . ASN A 1 94 ? -0.760 9.773 -7.492 1.00 92.56 94 ASN A CA 1
ATOM 710 C C . ASN A 1 94 ? -1.942 10.736 -7.228 1.00 92.56 94 ASN A C 1
ATOM 712 O O . ASN A 1 94 ? -3.086 10.326 -7.454 1.00 92.56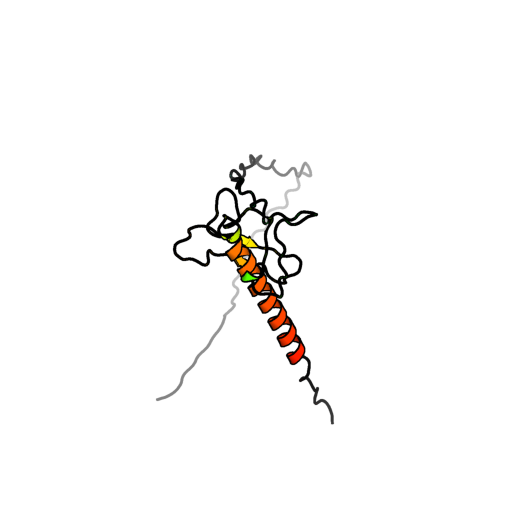 94 ASN A O 1
ATOM 716 N N . PRO A 1 95 ? -1.689 11.982 -6.778 1.00 93.56 95 PRO A N 1
ATOM 717 C CA . PRO A 1 95 ? -0.366 12.559 -6.510 1.00 93.56 95 PRO A CA 1
ATOM 718 C C . PRO A 1 95 ? 0.385 11.853 -5.357 1.00 93.56 95 PRO A C 1
ATOM 720 O O . PRO A 1 95 ? -0.258 11.234 -4.510 1.00 93.56 95 PRO A O 1
ATOM 723 N N . PRO A 1 96 ? 1.734 11.917 -5.312 1.00 94.56 96 PRO A N 1
ATOM 724 C CA . PRO A 1 96 ? 2.524 11.308 -4.241 1.00 94.56 96 PRO A CA 1
ATOM 725 C C . PRO A 1 96 ? 2.173 11.879 -2.864 1.00 94.56 96 PRO A C 1
ATOM 727 O O . PRO A 1 96 ? 2.199 13.093 -2.664 1.00 94.56 96 PRO A O 1
ATOM 730 N N . THR A 1 97 ? 1.894 11.004 -1.898 1.00 94.31 97 THR A N 1
ATOM 731 C CA . THR A 1 97 ? 1.497 11.398 -0.538 1.00 94.31 97 THR A CA 1
ATOM 732 C C . THR A 1 97 ? 2.584 11.097 0.498 1.00 94.31 97 THR A C 1
ATOM 734 O O . THR A 1 97 ? 3.180 10.020 0.452 1.00 94.31 97 THR A O 1
ATOM 737 N N . PRO A 1 98 ? 2.802 11.976 1.495 1.00 94.81 98 PRO A N 1
ATOM 738 C CA . PRO A 1 98 ? 3.831 11.802 2.530 1.00 94.81 98 PRO A CA 1
ATOM 739 C C . PRO A 1 98 ? 3.474 10.758 3.591 1.00 94.81 98 PRO A C 1
ATOM 741 O O . PRO A 1 98 ? 4.319 10.376 4.392 1.00 94.81 98 PRO A O 1
ATOM 744 N N . LYS A 1 99 ? 2.213 10.331 3.646 1.00 94.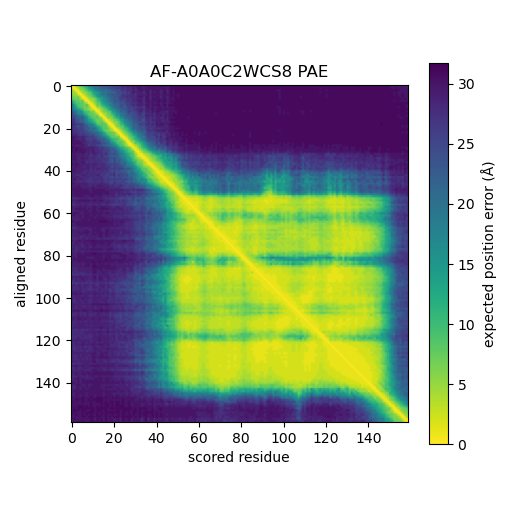69 99 LYS A N 1
ATOM 745 C CA . LYS A 1 99 ? 1.710 9.347 4.601 1.00 94.69 99 LYS A CA 1
ATOM 746 C C . LYS A 1 99 ? 0.564 8.575 3.974 1.00 94.69 99 LYS A C 1
ATOM 748 O O . LYS A 1 99 ? -0.176 9.134 3.166 1.00 94.69 99 LYS A O 1
ATOM 753 N N . MET A 1 100 ? 0.388 7.328 4.384 1.00 93.25 100 MET A N 1
ATOM 754 C CA . MET A 1 100 ? -0.770 6.519 4.009 1.00 93.25 100 MET A CA 1
ATOM 755 C C . MET A 1 100 ? -1.280 5.768 5.231 1.00 93.25 100 MET A C 1
ATOM 757 O O . MET A 1 100 ? -0.488 5.313 6.047 1.00 93.25 100 MET A O 1
ATOM 761 N N . VAL A 1 101 ? -2.595 5.633 5.363 1.00 94.75 101 VAL A N 1
ATOM 762 C CA . VAL A 1 101 ? -3.206 4.772 6.381 1.00 94.75 101 VAL A CA 1
ATOM 763 C C . VAL A 1 101 ? -3.779 3.566 5.662 1.00 94.75 101 VAL A C 1
ATOM 765 O O . VAL A 1 101 ? -4.579 3.727 4.741 1.00 94.75 101 VAL A O 1
ATOM 768 N N . ILE A 1 102 ? -3.359 2.370 6.061 1.00 92.69 102 ILE A N 1
ATOM 769 C CA . ILE A 1 102 ? -3.851 1.123 5.487 1.00 92.69 102 ILE A CA 1
ATOM 770 C C . ILE A 1 102 ? -4.825 0.495 6.466 1.00 92.69 102 ILE A C 1
ATOM 772 O O . ILE A 1 102 ? -4.492 0.210 7.616 1.00 92.69 102 ILE A O 1
ATOM 776 N N . VAL A 1 103 ? -6.032 0.249 5.972 1.00 91.88 103 VAL A N 1
ATOM 777 C CA . VAL A 1 103 ? -7.026 -0.578 6.644 1.00 91.88 103 VAL A CA 1
ATOM 778 C C . VAL A 1 103 ? -7.019 -1.927 5.944 1.00 91.88 103 VAL A C 1
ATOM 780 O O . VAL A 1 103 ? -7.345 -2.024 4.761 1.00 91.88 103 VAL A O 1
ATOM 783 N N . CYS A 1 104 ? -6.603 -2.965 6.661 1.00 87.06 104 CYS A N 1
ATOM 784 C CA . CYS A 1 104 ? -6.508 -4.314 6.131 1.00 87.06 104 CYS A CA 1
ATOM 785 C C . CYS A 1 104 ? -7.546 -5.198 6.819 1.00 87.06 104 CYS A C 1
ATOM 787 O O . CYS A 1 104 ? -7.543 -5.300 8.037 1.00 87.06 104 CYS A O 1
ATOM 789 N N . MET A 1 105 ? -8.406 -5.866 6.049 1.00 87.25 105 MET A N 1
ATOM 790 C CA . MET A 1 105 ? -9.472 -6.719 6.601 1.00 87.25 105 MET A CA 1
ATOM 791 C C . MET A 1 105 ? -8.945 -7.929 7.389 1.00 87.25 105 MET A C 1
ATOM 793 O O . MET A 1 105 ? -9.695 -8.521 8.155 1.00 87.25 105 MET A O 1
ATOM 797 N N . VAL A 1 106 ? -7.682 -8.318 7.178 1.00 87.12 106 VAL A N 1
ATOM 798 C CA . VAL A 1 106 ? -7.057 -9.460 7.866 1.00 87.12 106 VAL A CA 1
ATOM 799 C C . VAL A 1 106 ? -6.201 -9.058 9.066 1.00 87.12 106 VAL A C 1
ATOM 801 O O . VAL A 1 106 ? -5.785 -9.935 9.814 1.00 87.12 106 VAL A O 1
ATOM 804 N N . LEU A 1 107 ? -5.918 -7.764 9.251 1.00 89.25 107 LEU A N 1
ATOM 805 C CA . LEU A 1 107 ? -5.163 -7.276 10.405 1.00 89.25 107 LEU A CA 1
ATOM 806 C C . LEU A 1 107 ? -6.123 -6.619 11.403 1.00 89.25 107 LEU A C 1
ATOM 808 O O . LEU A 1 107 ? -7.036 -5.906 10.988 1.00 89.25 107 LEU A O 1
ATOM 812 N N . PRO A 1 108 ? -5.919 -6.815 12.715 1.00 89.06 108 PRO A N 1
ATOM 813 C CA . PRO A 1 108 ? -6.849 -6.329 13.734 1.00 89.06 108 PRO A CA 1
ATOM 814 C C . PRO A 1 108 ? -6.866 -4.800 13.845 1.00 89.06 108 PRO A C 1
ATOM 816 O O . PRO A 1 108 ? -7.847 -4.218 14.309 1.00 89.06 108 PRO A O 1
ATOM 819 N N . ARG A 1 109 ? -5.779 -4.136 13.436 1.00 91.88 109 ARG A N 1
ATOM 820 C CA . ARG A 1 109 ? -5.595 -2.692 13.573 1.00 91.88 109 ARG A CA 1
ATOM 821 C C . ARG A 1 109 ? -5.161 -2.062 12.249 1.00 91.88 109 ARG A C 1
ATOM 823 O O . ARG A 1 109 ? -4.312 -2.625 11.554 1.00 91.88 109 ARG A O 1
ATOM 830 N N . PRO A 1 110 ? -5.701 -0.881 11.898 1.00 95.44 110 PRO A N 1
ATOM 831 C CA . PRO A 1 110 ? -5.116 -0.050 10.858 1.00 95.44 110 PRO A CA 1
ATOM 832 C C . PRO A 1 110 ? -3.688 0.344 11.229 1.00 95.44 110 PRO A C 1
ATOM 834 O O . PRO A 1 110 ? -3.389 0.568 12.402 1.00 95.44 110 PRO A O 1
ATOM 837 N N . PHE A 1 111 ? -2.834 0.508 10.227 1.00 95.19 111 PHE A N 1
ATOM 838 C CA . PHE A 1 111 ? -1.457 0.948 10.427 1.00 95.19 111 PHE A CA 1
ATOM 839 C C . PHE A 1 111 ? -1.102 2.085 9.472 1.00 95.19 111 PHE A C 1
ATOM 841 O O . PHE A 1 111 ? -1.717 2.268 8.416 1.00 95.19 111 PHE A O 1
ATOM 848 N N . VAL A 1 112 ? -0.125 2.892 9.880 1.00 96.19 112 VAL A N 1
ATOM 849 C CA . VAL A 1 112 ? 0.309 4.078 9.141 1.00 96.19 112 VAL A CA 1
ATOM 850 C C . VAL A 1 112 ? 1.644 3.792 8.475 1.00 96.19 112 VAL A C 1
ATOM 852 O O . VAL A 1 112 ? 2.568 3.286 9.104 1.00 96.19 112 VAL A O 1
ATOM 855 N N . VAL A 1 113 ? 1.745 4.150 7.203 1.00 96.75 113 VAL A N 1
ATOM 856 C CA . VAL A 1 113 ? 2.961 4.041 6.407 1.00 96.75 113 VAL A CA 1
ATOM 857 C C . VAL A 1 113 ? 3.583 5.417 6.260 1.00 96.75 113 VAL A C 1
ATOM 859 O O . VAL A 1 113 ? 2.928 6.370 5.823 1.00 96.75 113 VAL A O 1
ATOM 862 N N . TYR A 1 114 ? 4.865 5.483 6.597 1.00 96.06 114 TYR A N 1
ATOM 863 C CA . TYR A 1 114 ? 5.727 6.638 6.395 1.00 96.06 114 TYR A CA 1
ATOM 864 C C . TYR A 1 114 ? 6.864 6.276 5.431 1.00 96.06 114 TYR A C 1
ATOM 866 O O . TYR A 1 114 ? 7.222 5.100 5.338 1.00 96.06 114 TYR A O 1
ATOM 874 N N . PRO A 1 115 ? 7.451 7.259 4.729 1.00 96.62 115 PRO A N 1
ATOM 875 C CA . PRO A 1 115 ? 8.630 7.031 3.908 1.00 96.62 115 PRO A CA 1
ATOM 876 C C . PRO A 1 115 ? 9.788 6.522 4.774 1.00 96.62 115 PRO A C 1
ATOM 878 O O . PRO A 1 115 ? 10.100 7.128 5.800 1.00 96.62 115 PRO A O 1
ATOM 881 N N . ALA A 1 116 ? 10.446 5.428 4.379 1.00 92.19 116 ALA A N 1
ATOM 882 C CA . ALA A 1 116 ? 11.575 4.890 5.141 1.00 92.19 116 ALA A CA 1
ATOM 883 C C . ALA A 1 116 ? 12.827 5.772 5.019 1.00 92.19 116 ALA A C 1
ATOM 885 O O . ALA A 1 116 ? 13.627 5.864 5.951 1.00 92.19 116 ALA A O 1
ATOM 886 N N . SER A 1 117 ? 13.007 6.422 3.865 1.00 90.25 117 SER A N 1
ATOM 887 C CA . SER A 1 117 ? 14.085 7.388 3.665 1.00 90.25 117 SER A CA 1
ATOM 888 C C . SER A 1 117 ? 13.656 8.773 4.130 1.00 90.25 117 SER A C 1
ATOM 890 O O . SER A 1 117 ? 12.631 9.285 3.687 1.00 90.25 117 SER A O 1
ATOM 892 N N . ARG A 1 118 ? 14.496 9.416 4.949 1.00 86.19 118 ARG A N 1
ATOM 893 C CA . ARG A 1 118 ? 14.308 10.814 5.372 1.00 86.19 118 ARG A CA 1
ATOM 894 C C . ARG A 1 118 ? 14.389 11.805 4.213 1.00 86.19 118 ARG A C 1
ATOM 896 O O . ARG A 1 118 ? 13.864 12.905 4.329 1.00 86.19 118 ARG A O 1
ATOM 903 N N . ASP A 1 119 ? 15.029 11.404 3.120 1.00 88.25 119 ASP A N 1
ATOM 904 C CA . ASP A 1 119 ? 15.159 12.217 1.913 1.00 88.25 119 ASP A CA 1
ATOM 905 C C . ASP A 1 119 ? 13.931 12.084 0.994 1.00 88.25 119 ASP A C 1
ATOM 907 O O . ASP A 1 119 ? 13.784 12.845 0.036 1.00 88.25 119 ASP A O 1
ATOM 911 N N . SER A 1 120 ? 13.036 11.125 1.271 1.00 88.00 120 SER A N 1
ATOM 912 C CA . SER A 1 120 ? 11.790 10.954 0.526 1.00 88.00 120 SER A CA 1
ATOM 913 C C . SER A 1 120 ? 10.643 11.695 1.207 1.00 88.00 120 SER A C 1
ATOM 915 O O . SER A 1 120 ? 10.331 11.462 2.371 1.00 88.00 120 SER A O 1
ATOM 917 N N . ASN A 1 121 ? 9.956 12.548 0.447 1.00 93.69 121 ASN A N 1
ATOM 918 C CA . ASN A 1 121 ? 8.761 13.264 0.909 1.00 93.69 121 ASN A CA 1
ATOM 919 C C . ASN A 1 121 ? 7.457 12.509 0.610 1.00 93.69 121 ASN A C 1
ATOM 921 O O . ASN A 1 121 ? 6.371 13.056 0.790 1.00 93.69 121 ASN A O 1
ATOM 925 N N . TYR A 1 122 ? 7.547 11.281 0.101 1.00 95.62 122 TYR A N 1
ATOM 926 C CA . TYR A 1 122 ? 6.393 10.481 -0.287 1.00 95.62 122 TYR A CA 1
ATOM 927 C C . TYR A 1 122 ? 6.604 9.005 0.023 1.00 95.62 122 TYR A C 1
ATOM 929 O O . TYR A 1 122 ? 7.730 8.503 0.045 1.00 95.62 122 TYR A O 1
ATOM 937 N N . VAL A 1 123 ? 5.493 8.318 0.2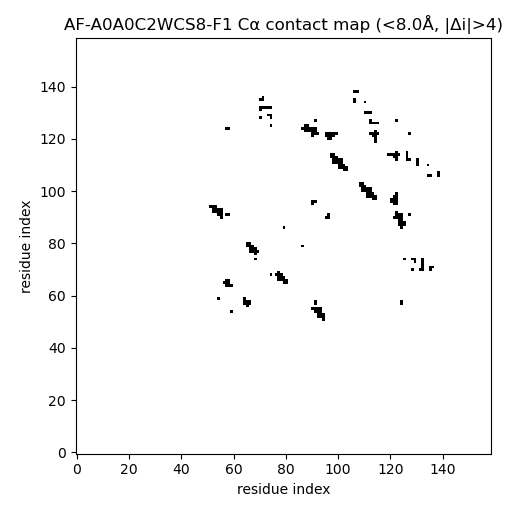68 1.00 96.56 123 VAL A N 1
ATOM 938 C CA . VAL A 1 123 ? 5.460 6.877 0.502 1.00 96.56 123 VAL A CA 1
ATOM 939 C C . VAL A 1 123 ? 5.721 6.159 -0.816 1.00 96.56 123 VAL A C 1
ATOM 941 O O . VAL A 1 123 ? 5.028 6.387 -1.813 1.00 96.56 123 VAL A O 1
ATOM 944 N N . THR A 1 124 ? 6.720 5.286 -0.821 1.00 95.94 124 THR A N 1
ATOM 945 C CA . THR A 1 124 ? 7.053 4.435 -1.964 1.00 95.94 124 THR A CA 1
ATOM 946 C C . THR A 1 124 ? 6.341 3.090 -1.885 1.00 95.94 124 THR A C 1
ATOM 948 O O . THR A 1 124 ? 5.847 2.668 -0.835 1.00 95.94 124 THR A O 1
ATOM 951 N N . VAL A 1 125 ? 6.329 2.363 -3.000 1.00 94.81 125 VAL A N 1
ATOM 952 C CA . VAL A 1 125 ? 5.880 0.965 -3.032 1.00 94.81 125 VAL A CA 1
ATOM 953 C C . VAL A 1 125 ? 6.657 0.106 -2.024 1.00 94.81 125 VAL A C 1
ATOM 955 O O . VAL A 1 125 ? 6.072 -0.749 -1.362 1.00 94.81 125 VAL A O 1
ATOM 958 N N . ARG A 1 126 ? 7.966 0.330 -1.868 1.00 94.62 126 ARG A N 1
ATOM 959 C CA . ARG A 1 126 ? 8.795 -0.398 -0.898 1.00 94.62 126 ARG A CA 1
ATOM 960 C C . ARG A 1 126 ? 8.351 -0.151 0.538 1.00 94.62 126 ARG A C 1
ATOM 962 O O . ARG A 1 126 ? 8.270 -1.112 1.300 1.00 94.62 126 ARG A O 1
ATOM 969 N N . ASP A 1 127 ? 8.067 1.102 0.886 1.00 96.00 127 ASP A N 1
ATOM 970 C CA . ASP A 1 127 ? 7.601 1.480 2.225 1.00 96.00 127 ASP A CA 1
ATOM 971 C C . ASP A 1 127 ? 6.272 0.791 2.545 1.00 96.00 127 ASP A C 1
ATOM 973 O O . ASP A 1 127 ? 6.093 0.246 3.632 1.00 96.00 127 ASP A O 1
ATOM 977 N N . LEU A 1 128 ? 5.370 0.737 1.559 1.00 94.69 128 LEU A N 1
ATOM 978 C CA . LEU A 1 128 ? 4.085 0.052 1.667 1.00 94.69 128 LEU A CA 1
ATOM 979 C C . LEU A 1 128 ? 4.253 -1.441 1.982 1.00 94.69 128 LEU A C 1
ATOM 981 O O . LEU A 1 128 ? 3.614 -1.966 2.896 1.00 94.69 128 LEU A O 1
ATOM 985 N N . LEU A 1 129 ? 5.121 -2.128 1.233 1.00 94.50 129 LEU A N 1
ATOM 986 C CA . LEU A 1 129 ? 5.385 -3.555 1.430 1.00 94.50 129 LEU A CA 1
ATOM 987 C C . LEU A 1 129 ? 6.066 -3.824 2.776 1.00 94.50 129 LEU A C 1
ATOM 989 O O . LEU A 1 129 ? 5.707 -4.784 3.453 1.00 94.50 129 LEU A O 1
ATOM 993 N N . ALA A 1 130 ? 7.016 -2.976 3.176 1.00 94.94 130 ALA A N 1
ATOM 994 C CA . ALA A 1 130 ? 7.697 -3.095 4.462 1.00 94.94 130 ALA A CA 1
ATOM 995 C C . ALA A 1 130 ? 6.729 -2.917 5.634 1.00 94.94 130 ALA A C 1
ATOM 997 O O . ALA A 1 130 ? 6.630 -3.802 6.475 1.00 94.94 130 ALA A O 1
ATOM 998 N N . ALA A 1 131 ? 5.933 -1.848 5.629 1.00 95.06 131 ALA A N 1
ATOM 999 C CA . ALA A 1 131 ? 4.953 -1.606 6.681 1.00 95.06 131 ALA A CA 1
ATOM 1000 C C . ALA A 1 131 ? 3.896 -2.719 6.758 1.00 95.06 131 ALA A C 1
ATOM 1002 O O . ALA A 1 131 ? 3.481 -3.101 7.847 1.00 95.06 131 ALA A O 1
ATOM 1003 N N . THR A 1 132 ? 3.491 -3.284 5.615 1.00 93.50 132 THR A N 1
ATOM 1004 C CA . THR A 1 132 ? 2.560 -4.424 5.588 1.00 93.50 132 THR A CA 1
ATOM 1005 C C . THR A 1 132 ? 3.189 -5.682 6.192 1.00 93.50 132 THR A C 1
ATOM 1007 O O . THR A 1 132 ? 2.530 -6.392 6.950 1.00 93.50 132 THR A O 1
ATOM 1010 N N . HIS A 1 133 ? 4.459 -5.958 5.879 1.00 94.81 133 HIS A N 1
ATOM 1011 C CA . HIS A 1 133 ? 5.210 -7.064 6.475 1.00 94.81 133 HIS A CA 1
ATOM 1012 C C . HIS A 1 133 ? 5.335 -6.907 7.996 1.00 94.81 133 HIS A C 1
ATOM 1014 O O . HIS A 1 133 ? 5.076 -7.859 8.733 1.00 94.81 133 HIS A O 1
ATOM 1020 N N . ASP A 1 134 ? 5.685 -5.710 8.463 1.00 94.56 134 ASP A N 1
ATOM 1021 C CA . ASP A 1 134 ? 5.874 -5.424 9.885 1.00 94.56 134 ASP A CA 1
ATOM 1022 C C . ASP A 1 134 ? 4.552 -5.516 10.655 1.00 94.56 134 ASP A C 1
ATOM 1024 O O . ASP A 1 134 ? 4.486 -6.223 11.659 1.00 94.56 134 ASP A O 1
ATOM 1028 N N . ALA A 1 135 ? 3.474 -4.921 10.133 1.00 94.50 135 ALA A N 1
ATOM 1029 C CA . ALA A 1 135 ? 2.146 -4.999 10.743 1.00 94.50 135 ALA A CA 1
ATOM 1030 C C . ALA A 1 135 ? 1.622 -6.444 10.816 1.00 94.50 135 ALA A C 1
ATOM 1032 O O . ALA A 1 135 ? 0.997 -6.840 11.798 1.00 94.50 135 ALA A O 1
ATOM 1033 N N . PHE A 1 136 ? 1.903 -7.262 9.796 1.00 93.38 136 PHE A N 1
ATOM 1034 C CA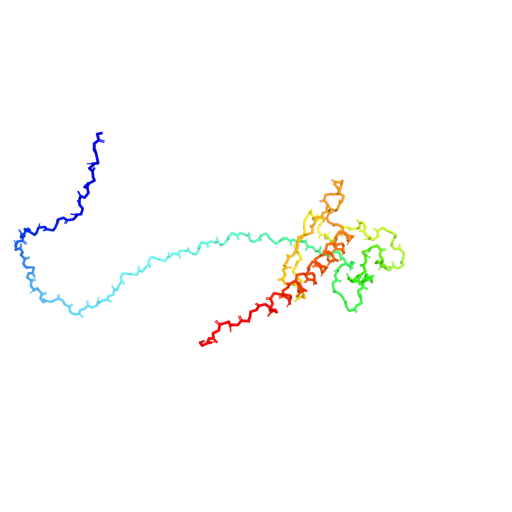 . PHE A 1 136 ? 1.571 -8.685 9.830 1.00 93.38 136 PHE A CA 1
ATOM 1035 C C . PHE A 1 136 ? 2.363 -9.429 10.911 1.00 93.38 136 PHE A C 1
ATOM 1037 O O . PHE A 1 136 ? 1.799 -10.244 11.637 1.00 93.38 136 PHE A O 1
ATOM 1044 N N . ARG A 1 137 ? 3.665 -9.152 11.047 1.00 93.88 137 ARG A N 1
ATOM 1045 C CA . ARG A 1 137 ? 4.502 -9.776 12.082 1.00 93.88 137 ARG A CA 1
ATOM 1046 C C . ARG A 1 137 ? 4.080 -9.384 13.491 1.00 93.88 137 ARG A C 1
ATOM 1048 O O . ARG A 1 137 ? 4.056 -10.256 14.353 1.00 93.88 137 ARG A O 1
ATOM 1055 N N . GLU A 1 138 ? 3.757 -8.116 13.706 1.00 93.56 138 GLU A N 1
ATOM 1056 C CA . GLU A 1 138 ? 3.258 -7.608 14.985 1.00 93.56 138 GLU A CA 1
ATOM 1057 C C . GLU A 1 138 ? 1.949 -8.306 15.367 1.00 93.56 138 GLU A C 1
ATOM 1059 O O . GLU A 1 138 ? 1.864 -8.891 16.442 1.00 93.56 138 GLU A O 1
ATOM 1064 N N . ALA A 1 139 ? 0.983 -8.379 14.446 1.00 91.38 139 ALA A N 1
ATOM 1065 C CA . ALA A 1 139 ? -0.289 -9.058 14.693 1.00 91.38 139 ALA A CA 1
ATOM 1066 C C . ALA A 1 139 ? -0.119 -10.552 15.029 1.00 91.38 139 ALA A C 1
ATOM 1068 O O . ALA A 1 139 ? -0.820 -11.083 15.887 1.00 91.38 139 ALA A O 1
ATOM 1069 N N . VAL A 1 140 ? 0.826 -11.242 14.377 1.00 90.62 140 VAL A N 1
ATOM 1070 C CA . VAL A 1 140 ? 1.142 -12.645 14.697 1.00 90.62 140 VAL A CA 1
ATOM 1071 C C . VAL A 1 140 ? 1.762 -12.772 16.090 1.00 90.62 140 VAL A C 1
ATOM 1073 O O . VAL A 1 140 ? 1.454 -13.721 16.803 1.00 90.62 140 VAL A O 1
ATOM 1076 N N . GLN A 1 141 ? 2.628 -11.841 16.491 1.00 89.75 141 GLN A N 1
ATOM 1077 C CA . GLN A 1 141 ? 3.241 -11.851 17.822 1.00 89.75 141 GLN A CA 1
ATOM 1078 C C . GLN A 1 141 ? 2.222 -11.567 18.928 1.00 89.75 141 GLN A C 1
ATOM 1080 O O . GLN A 1 141 ? 2.247 -12.246 19.951 1.00 89.75 141 GLN A O 1
ATOM 1085 N N . GLU A 1 142 ? 1.311 -10.617 18.711 1.00 86.69 142 GLU A N 1
ATOM 1086 C CA . GLU A 1 142 ? 0.220 -10.322 19.647 1.00 86.69 142 GLU A CA 1
ATOM 1087 C C . GLU A 1 142 ? -0.707 -11.532 19.829 1.00 86.69 142 GLU A C 1
ATOM 1089 O O . GLU A 1 142 ? -1.050 -11.868 20.957 1.00 86.69 142 GLU A O 1
ATOM 1094 N N . ALA A 1 143 ? -1.053 -12.233 18.744 1.00 83.62 143 ALA A N 1
ATOM 1095 C CA . ALA A 1 143 ? -1.916 -13.413 18.815 1.00 83.62 143 ALA A CA 1
ATOM 1096 C C . ALA A 1 143 ? -1.301 -14.572 19.619 1.00 83.62 143 ALA A C 1
ATOM 1098 O O . ALA A 1 143 ? -2.024 -15.301 20.286 1.00 83.62 143 ALA A O 1
ATOM 1099 N N . VAL A 1 144 ? 0.025 -14.749 19.566 1.00 80.56 144 VAL A N 1
ATOM 1100 C CA . VAL A 1 144 ? 0.723 -15.777 20.360 1.00 80.56 144 VAL A CA 1
ATOM 1101 C C . VAL A 1 144 ? 0.805 -15.377 21.834 1.00 80.56 144 VAL A C 1
ATOM 1103 O O . VAL A 1 144 ? 0.676 -16.230 22.702 1.00 80.56 144 VAL A O 1
ATOM 1106 N N . ALA A 1 145 ? 0.996 -14.089 22.127 1.00 76.44 145 ALA A N 1
ATOM 1107 C CA . ALA A 1 145 ? 1.089 -13.600 23.501 1.00 76.44 145 ALA A CA 1
ATOM 1108 C C . ALA A 1 145 ? -0.247 -13.658 24.267 1.00 76.44 145 ALA A C 1
ATOM 1110 O O . ALA A 1 145 ? -0.228 -13.720 25.493 1.00 76.44 145 ALA A O 1
ATOM 1111 N N . ASP A 1 146 ? -1.382 -13.622 23.565 1.00 65.19 146 ASP A N 1
ATOM 1112 C CA . ASP A 1 146 ? -2.720 -13.730 24.165 1.00 65.19 146 ASP A CA 1
ATOM 1113 C C . ASP A 1 146 ? -3.050 -15.182 24.576 1.00 65.19 146 ASP A C 1
ATOM 1115 O O . ASP A 1 146 ? -3.665 -15.400 25.617 1.00 65.19 146 ASP A O 1
ATOM 1119 N N . ASP A 1 147 ? -2.559 -16.176 23.822 1.00 61.53 147 ASP A N 1
ATOM 1120 C CA . ASP A 1 147 ? -2.776 -17.611 24.091 1.00 61.53 147 ASP A CA 1
ATOM 1121 C C . ASP A 1 147 ? -2.042 -18.086 25.368 1.00 61.53 147 ASP A C 1
ATOM 1123 O O . ASP A 1 147 ? -2.556 -18.911 26.119 1.00 61.53 147 ASP A O 1
ATOM 1127 N N . ASP A 1 148 ? -0.882 -17.495 25.685 1.00 57.84 148 ASP A N 1
ATOM 1128 C CA . ASP A 1 148 ? -0.087 -17.812 26.888 1.00 57.84 148 ASP A CA 1
ATOM 1129 C C . ASP A 1 148 ? -0.712 -17.290 28.208 1.00 57.84 148 ASP A C 1
ATOM 1131 O O . ASP A 1 148 ? -0.283 -17.679 29.299 1.00 57.84 148 ASP A O 1
ATOM 1135 N N . ILE A 1 149 ? -1.717 -16.404 28.158 1.00 56.78 149 ILE A N 1
ATOM 1136 C CA . ILE A 1 149 ? -2.327 -15.802 29.364 1.00 56.78 149 ILE A CA 1
ATOM 1137 C C . ILE A 1 149 ? -3.513 -16.627 29.901 1.00 56.78 149 ILE A C 1
ATOM 1139 O O . ILE A 1 149 ? -3.866 -16.490 31.077 1.00 56.78 149 ILE A O 1
ATOM 1143 N N . ASP A 1 150 ? -4.082 -17.543 29.114 1.00 52.88 150 ASP A N 1
ATOM 1144 C CA . ASP A 1 150 ? -5.228 -18.364 29.544 1.00 52.88 150 ASP A CA 1
ATOM 1145 C C . ASP A 1 150 ? -4.827 -19.637 30.334 1.00 52.88 150 ASP A C 1
ATOM 1147 O O . ASP A 1 150 ? -5.671 -20.290 30.949 1.00 52.88 150 ASP A O 1
ATOM 1151 N N . GLU A 1 151 ? -3.533 -19.979 30.427 1.00 52.12 151 GLU A N 1
ATOM 1152 C CA . GLU A 1 151 ? -3.065 -21.207 31.108 1.00 52.12 151 GLU A CA 1
ATOM 1153 C C . GLU A 1 151 ? -2.765 -21.074 32.621 1.00 52.12 151 GLU A C 1
ATOM 1155 O O . GLU A 1 151 ? -2.264 -22.020 33.231 1.00 52.12 151 GLU A O 1
ATOM 1160 N N . THR A 1 152 ? -3.071 -19.949 33.290 1.00 52.59 152 THR A N 1
ATOM 1161 C CA . THR A 1 152 ? -2.726 -19.774 34.729 1.00 52.59 152 THR A CA 1
ATOM 1162 C C . THR A 1 152 ? -3.863 -19.525 35.720 1.00 52.59 152 THR A C 1
ATOM 1164 O O . THR A 1 152 ? -3.586 -19.286 36.899 1.00 52.59 152 THR A O 1
ATOM 1167 N N . TRP A 1 153 ? -5.138 -19.662 35.343 1.00 47.34 153 TRP A N 1
ATOM 1168 C CA . TRP A 1 153 ? -6.228 -19.545 36.324 1.00 47.34 153 TRP A CA 1
ATOM 1169 C C . TRP A 1 153 ? -6.696 -20.901 36.864 1.00 47.34 153 TRP A C 1
ATOM 1171 O O . TRP A 1 153 ? -7.695 -21.468 36.432 1.00 47.34 153 TRP A O 1
ATOM 1181 N N . VAL A 1 154 ? -5.981 -21.414 37.871 1.00 52.41 154 VAL A N 1
ATOM 1182 C CA . VAL A 1 154 ? -6.505 -22.479 38.741 1.00 52.41 154 VAL A CA 1
ATOM 1183 C C . VAL A 1 154 ? -7.387 -21.816 39.808 1.00 52.41 154 VAL A C 1
ATOM 1185 O O . VAL A 1 154 ? -6.859 -21.064 40.634 1.00 52.41 154 VAL A O 1
ATOM 1188 N N . PRO A 1 155 ? -8.711 -22.057 39.858 1.00 46.53 155 PRO A N 1
ATOM 1189 C CA . PRO A 1 155 ? -9.529 -21.555 40.948 1.00 46.53 155 PRO A CA 1
ATOM 1190 C C . PRO A 1 155 ? -9.236 -22.408 42.183 1.00 46.53 155 PRO A C 1
ATOM 1192 O O . PRO A 1 155 ? -9.695 -23.544 42.296 1.00 46.53 155 PRO A O 1
ATOM 1195 N N . ALA A 1 156 ? -8.477 -21.863 43.130 1.00 47.03 156 ALA A N 1
ATOM 1196 C CA . ALA A 1 156 ? -8.387 -22.426 44.469 1.00 47.03 156 ALA A CA 1
ATOM 1197 C C . ALA A 1 156 ? -9.687 -22.110 45.227 1.00 47.03 156 ALA A C 1
ATOM 1199 O O . ALA A 1 156 ? -9.758 -21.159 46.003 1.00 47.03 156 ALA A O 1
ATOM 1200 N N . PHE A 1 157 ? -10.731 -22.901 44.980 1.00 53.88 157 PHE A N 1
ATOM 1201 C CA . PHE A 1 157 ? -11.910 -22.960 45.837 1.00 53.88 157 PHE A CA 1
ATOM 1202 C C . PHE A 1 157 ? -12.103 -24.377 46.380 1.00 53.88 157 PHE A C 1
ATOM 1204 O O . PHE A 1 157 ? -12.188 -25.335 45.616 1.00 53.88 157 PHE A O 1
ATOM 1211 N N . SER A 1 158 ? -12.316 -24.431 47.700 1.00 43.28 158 SER A N 1
ATOM 1212 C CA . SER A 1 158 ? -12.669 -25.580 48.559 1.00 43.28 158 SER A CA 1
ATOM 1213 C C . SER A 1 158 ? -11.473 -26.416 49.042 1.00 43.28 158 SER A C 1
ATOM 1215 O O . SER A 1 158 ? -10.584 -26.728 48.261 1.00 43.28 158 SER A O 1
ATOM 1217 N N . MET A 1 159 ? -11.378 -26.819 50.313 1.00 38.66 159 MET A N 1
ATOM 1218 C CA . MET A 1 159 ? -12.371 -26.937 51.394 1.00 38.66 159 MET A CA 1
ATOM 1219 C C . MET A 1 159 ? -11.668 -26.871 52.757 1.00 38.66 159 MET A C 1
ATOM 1221 O O . MET A 1 159 ? -10.491 -27.294 52.813 1.00 38.66 159 MET A O 1
#

Foldseek 3Di:
DDDDDDDDDDDDDDDDDDDDDPDDDDDDPDDPDDPDDPPDDDDDDDDDPPPPKAFDQQPDDDPDRQKDDDLQDALVPIDGDPPDPCQQQAARIVVFAQKDWDDDPPAPDIDMFGDPDPPDSGGGNNSVSRRSSVSVVVRVVVVVVVVVVVPPDDPPDDD

Nearest PDB structures (foldseek):
  8qa1-assembly1_I  TM=4.418E-01  e=8.243E+00  Homo sapiens
  7qev-assembly1_B  TM=4.459E-01  e=9.421E+00  Homo sapiens

Radius of gyration: 34.7 Å; Cα contacts (8 Å, |Δi|>4): 133; chains: 1; bounding box: 78×60×89 Å

Organism: Amanita muscaria (strain Koide BX008) (NCBI:txid946122)

InterPro domains:
  IPR046522 Domain of unknown function DUF6699 [PF20415] (67-143)

Mean predicted aligned error: 17.32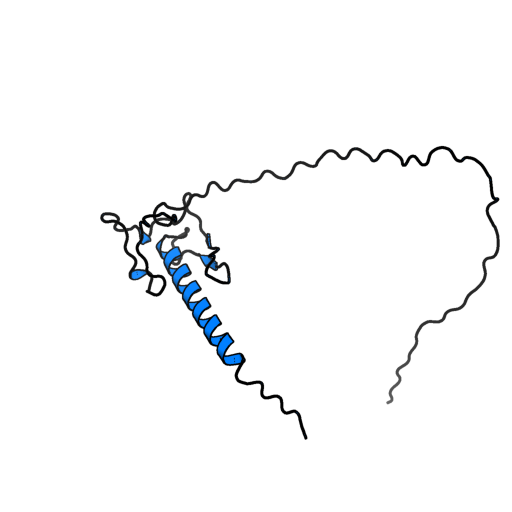 Å

Sequence (159 aa):
MPFSPYGQALGPTTHSANLTAPSRRVGDPSALIPPAAPRLEPIPLPPMSVDDTSLNALVIYASHPRIQHDVRRHPGYASAPTGRRHWSEEPATNPPTPKMVIVCMVLPRPFVVYPASRDSNYVTVRDLLAATHDAFREAVQEAVADDDIDETWVPAFSM